Protein AF-0000000087002203 (afdb_homodimer)

Structure (mmCIF, N/CA/C/O backbone):
data_AF-0000000087002203-model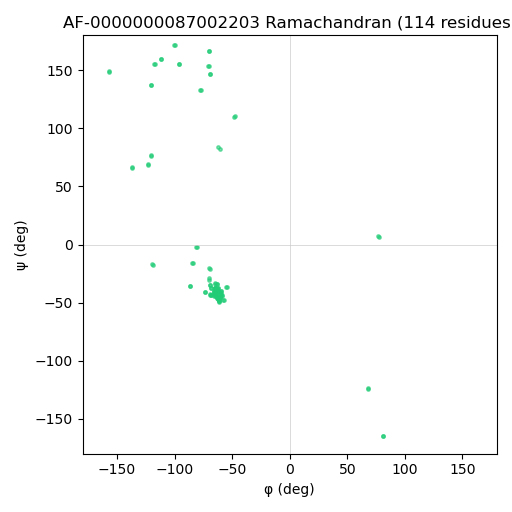_v1
#
loop_
_entity.id
_entity.type
_entity.pdbx_description
1 polymer 'Uncharacterized protein'
#
loop_
_atom_site.group_PDB
_atom_site.id
_atom_site.type_symbol
_atom_site.label_atom_id
_atom_site.label_alt_id
_atom_site.label_comp_id
_atom_site.label_asym_id
_atom_site.label_entity_id
_atom_site.label_seq_id
_atom_site.pdbx_PDB_ins_code
_atom_site.Cartn_x
_atom_site.Cartn_y
_atom_site.Cartn_z
_atom_site.occupancy
_atom_site.B_iso_or_equiv
_atom_site.auth_seq_id
_atom_site.auth_comp_id
_atom_site.auth_asym_id
_atom_site.auth_atom_id
_atom_site.pdbx_PDB_model_num
ATOM 1 N N . MET A 1 1 ? 8.672 -11.922 -17.406 1 48.34 1 MET A N 1
ATOM 2 C CA . MET A 1 1 ? 8.414 -10.93 -16.359 1 48.34 1 MET A CA 1
ATOM 3 C C . MET A 1 1 ? 6.922 -10.812 -16.078 1 48.34 1 MET A C 1
ATOM 5 O O . MET A 1 1 ? 6.109 -10.742 -17 1 48.34 1 MET A O 1
ATOM 9 N N . ALA A 1 2 ? 6.441 -11.336 -14.898 1 61.72 2 ALA A N 1
ATOM 10 C CA . ALA A 1 2 ? 5 -11.375 -14.672 1 61.72 2 ALA A CA 1
ATOM 11 C C . ALA A 1 2 ? 4.359 -10.023 -14.984 1 61.72 2 ALA A C 1
ATOM 13 O O . ALA A 1 2 ? 4.918 -8.977 -14.648 1 61.72 2 ALA A O 1
ATOM 14 N N . HIS A 1 3 ? 3.605 -9.914 -16.016 1 87.69 3 HIS A N 1
ATOM 15 C CA . HIS A 1 3 ? 2.895 -8.695 -16.375 1 87.69 3 HIS A CA 1
ATOM 16 C C . HIS A 1 3 ? 1.915 -8.281 -15.289 1 87.69 3 HIS A C 1
ATOM 18 O O . HIS A 1 3 ? 0.794 -8.789 -15.227 1 87.69 3 HIS A O 1
ATOM 24 N N . LEU A 1 4 ? 2.314 -7.648 -14.289 1 94.88 4 LEU A N 1
ATOM 25 C CA . LEU A 1 4 ? 1.452 -7.152 -13.219 1 94.88 4 LEU A CA 1
ATOM 26 C C . LEU A 1 4 ? 0.719 -5.891 -13.656 1 94.88 4 LEU A C 1
ATOM 28 O O . LEU A 1 4 ? 1.302 -5.023 -14.312 1 94.88 4 LEU A O 1
ATOM 32 N N . THR A 1 5 ? -0.518 -5.918 -13.383 1 94.81 5 THR A N 1
ATOM 33 C CA . THR A 1 5 ? -1.263 -4.68 -13.57 1 94.81 5 THR A CA 1
ATOM 34 C C . THR A 1 5 ? -0.863 -3.641 -12.523 1 94.81 5 THR A C 1
ATOM 36 O O . THR A 1 5 ? -0.2 -3.971 -11.539 1 94.81 5 THR A O 1
ATOM 39 N N . VAL A 1 6 ? -1.249 -2.422 -12.75 1 95.25 6 VAL A N 1
ATOM 40 C CA . VAL A 1 6 ? -0.972 -1.359 -11.789 1 95.25 6 VAL A CA 1
ATOM 41 C C . VAL A 1 6 ? -1.614 -1.698 -10.445 1 95.25 6 VAL A C 1
ATOM 43 O O . VAL A 1 6 ? -0.99 -1.538 -9.391 1 95.25 6 VAL A O 1
ATOM 46 N N . THR A 1 7 ? -2.832 -2.248 -10.492 1 96.5 7 THR A N 1
ATOM 47 C CA . THR A 1 7 ? -3.561 -2.623 -9.281 1 96.5 7 THR A CA 1
ATOM 48 C C . THR A 1 7 ? -2.785 -3.67 -8.484 1 96.5 7 THR A C 1
ATOM 50 O O . THR A 1 7 ? -2.66 -3.562 -7.266 1 96.5 7 THR A O 1
ATOM 53 N N . GLN A 1 8 ? -2.277 -4.605 -9.18 1 96.88 8 GLN A N 1
ATOM 54 C CA . GLN A 1 8 ? -1.55 -5.688 -8.523 1 96.88 8 GLN A CA 1
ATOM 55 C C . GLN A 1 8 ? -0.234 -5.188 -7.934 1 96.88 8 GLN A C 1
ATOM 57 O O . GLN A 1 8 ? 0.184 -5.637 -6.863 1 96.88 8 GLN A O 1
ATOM 62 N N . ARG A 1 9 ? 0.428 -4.234 -8.602 1 97.69 9 ARG A N 1
ATOM 63 C CA . ARG A 1 9 ? 1.656 -3.658 -8.062 1 97.69 9 ARG A CA 1
ATOM 64 C C . ARG A 1 9 ? 1.382 -2.893 -6.777 1 97.69 9 ARG A C 1
ATOM 66 O O . ARG A 1 9 ? 2.16 -2.969 -5.824 1 97.69 9 ARG A O 1
ATOM 73 N N . ILE A 1 10 ? 0.264 -2.215 -6.727 1 98.19 10 ILE A N 1
ATOM 74 C CA . ILE A 1 10 ? -0.113 -1.489 -5.52 1 98.19 10 ILE A CA 1
ATOM 75 C C . ILE A 1 10 ? -0.43 -2.48 -4.398 1 98.19 10 ILE A C 1
ATOM 77 O O . ILE A 1 10 ? -0.04 -2.271 -3.25 1 98.19 10 ILE A O 1
ATOM 81 N N . GLU A 1 11 ? -1.053 -3.58 -4.781 1 98.06 11 GLU A N 1
ATOM 82 C CA . GLU A 1 11 ? -1.358 -4.605 -3.787 1 98.06 11 GLU A CA 1
ATOM 83 C C . GLU A 1 11 ? -0.084 -5.176 -3.176 1 98.06 11 GLU A C 1
ATOM 85 O O . GLU A 1 11 ? -0.035 -5.453 -1.975 1 98.06 11 GLU A O 1
ATOM 90 N N . ILE A 1 12 ? 0.886 -5.375 -3.967 1 98.31 12 ILE A N 1
ATOM 91 C CA . ILE A 1 12 ? 2.162 -5.871 -3.467 1 98.31 12 ILE A CA 1
ATOM 92 C C . ILE A 1 12 ? 2.734 -4.891 -2.443 1 98.31 12 ILE A C 1
ATOM 94 O O . ILE A 1 12 ? 3.193 -5.297 -1.375 1 98.31 12 ILE A O 1
ATOM 98 N N . LEU A 1 13 ? 2.658 -3.596 -2.74 1 98.38 13 LEU A N 1
ATOM 99 C CA . LEU A 1 13 ? 3.193 -2.58 -1.842 1 98.38 13 LEU A CA 1
ATOM 100 C C . LEU A 1 13 ? 2.424 -2.561 -0.525 1 98.38 13 LEU A C 1
ATOM 102 O O . LEU A 1 13 ? 3.021 -2.414 0.544 1 98.38 13 LEU A O 1
ATOM 106 N N . ILE A 1 14 ? 1.168 -2.77 -0.614 1 98.5 14 ILE A N 1
ATOM 107 C CA . ILE A 1 14 ? 0.325 -2.834 0.575 1 98.5 14 ILE A CA 1
ATOM 108 C C . ILE A 1 14 ? 0.721 -4.039 1.423 1 98.5 14 ILE A C 1
ATOM 110 O O . ILE A 1 14 ? 0.825 -3.939 2.648 1 98.5 14 ILE A O 1
ATOM 114 N N . LEU A 1 15 ? 0.935 -5.152 0.768 1 98.38 15 LEU A N 1
ATOM 115 C CA . LEU A 1 15 ? 1.329 -6.371 1.465 1 98.38 15 LEU A CA 1
ATOM 116 C C . LEU A 1 15 ? 2.682 -6.195 2.146 1 98.38 15 LEU A C 1
ATOM 118 O O . LEU A 1 15 ? 2.896 -6.703 3.25 1 98.38 15 LEU A O 1
ATOM 122 N N . ILE A 1 16 ? 3.566 -5.488 1.464 1 98.12 16 ILE A N 1
ATOM 123 C CA . ILE A 1 16 ? 4.883 -5.246 2.039 1 98.12 16 ILE A CA 1
ATOM 124 C C . ILE A 1 16 ? 4.742 -4.457 3.34 1 98.12 16 ILE A C 1
ATOM 126 O O . ILE A 1 16 ? 5.336 -4.82 4.359 1 98.12 16 ILE A O 1
ATOM 130 N N . GLY A 1 17 ? 3.971 -3.396 3.252 1 97.31 17 GLY A N 1
ATOM 131 C CA . GLY A 1 17 ? 3.818 -2.527 4.41 1 97.31 17 GLY A CA 1
ATOM 132 C C . GLY A 1 17 ? 4.969 -1.556 4.582 1 97.31 17 GLY A C 1
ATOM 133 O O . GLY A 1 17 ? 5.707 -1.281 3.631 1 97.31 17 GLY A O 1
ATOM 134 N N . CYS A 1 18 ? 5.051 -0.949 5.809 1 93.19 18 CYS A N 1
ATOM 135 C CA . CYS A 1 18 ? 6.102 0.031 6.066 1 93.19 18 CYS A CA 1
ATOM 136 C C . CYS A 1 18 ? 6.371 0.161 7.562 1 93.19 18 CYS A C 1
ATOM 138 O O . CYS A 1 18 ? 5.496 -0.131 8.383 1 93.19 18 CYS A O 1
ATOM 140 N N . GLY A 1 19 ? 7.625 0.477 7.797 1 91.25 19 GLY A N 1
ATOM 141 C CA . GLY A 1 19 ? 8.016 0.735 9.172 1 91.25 19 GLY A CA 1
ATOM 142 C C . GLY A 1 19 ? 7.969 -0.502 10.047 1 91.25 19 GLY A C 1
ATOM 143 O O . GLY A 1 19 ? 8.547 -1.534 9.711 1 91.25 19 GLY A O 1
ATOM 144 N N . ASN A 1 20 ? 7.148 -0.371 11.172 1 91.38 20 ASN A N 1
ATOM 145 C CA . ASN A 1 20 ? 7.066 -1.455 12.141 1 91.38 20 ASN A CA 1
ATOM 146 C C . ASN A 1 20 ? 6.102 -2.547 11.688 1 91.38 20 ASN A C 1
ATOM 148 O O . ASN A 1 20 ? 5.949 -3.566 12.359 1 91.38 20 ASN A O 1
ATOM 152 N N . MET A 1 21 ? 5.508 -2.383 10.641 1 94.88 21 MET A N 1
ATOM 153 C CA . MET A 1 21 ? 4.586 -3.355 10.062 1 94.88 21 MET A CA 1
ATOM 154 C C . MET A 1 21 ? 5.008 -3.742 8.648 1 94.88 21 MET A C 1
ATOM 156 O O . MET A 1 21 ? 4.387 -3.324 7.676 1 94.88 21 MET A O 1
ATOM 160 N N . THR A 1 22 ? 6.09 -4.43 8.57 1 96.5 22 THR A N 1
ATOM 161 C CA . THR A 1 22 ? 6.648 -4.867 7.293 1 96.5 22 THR A CA 1
ATOM 162 C C . THR A 1 22 ? 6.75 -6.387 7.238 1 96.5 22 THR A C 1
ATOM 164 O O . THR A 1 22 ? 7.156 -7.023 8.211 1 96.5 22 THR A O 1
ATOM 167 N N . ARG A 1 23 ? 6.387 -6.902 6.141 1 97.69 23 ARG A N 1
ATOM 168 C CA . ARG A 1 23 ? 6.508 -8.336 5.898 1 97.69 23 ARG A CA 1
ATOM 169 C C . ARG A 1 23 ? 7.797 -8.656 5.145 1 97.69 23 ARG A C 1
ATOM 171 O O . ARG A 1 23 ? 8.336 -7.801 4.441 1 97.69 23 ARG A O 1
ATOM 178 N N . THR A 1 24 ? 8.25 -9.961 5.348 1 97.25 24 THR A N 1
ATOM 179 C CA . THR A 1 24 ? 9.344 -10.43 4.512 1 97.25 24 THR A CA 1
ATOM 180 C C . THR A 1 24 ? 8.883 -10.633 3.072 1 97.25 24 THR A C 1
ATOM 182 O O . THR A 1 24 ? 7.695 -10.844 2.822 1 97.25 24 THR A O 1
ATOM 185 N N . GLN A 1 25 ? 9.797 -10.531 2.139 1 97.69 25 GLN A N 1
ATOM 186 C CA . GLN A 1 25 ? 9.453 -10.758 0.74 1 97.69 25 GLN A CA 1
ATOM 187 C C . GLN A 1 25 ? 8.797 -12.125 0.549 1 97.69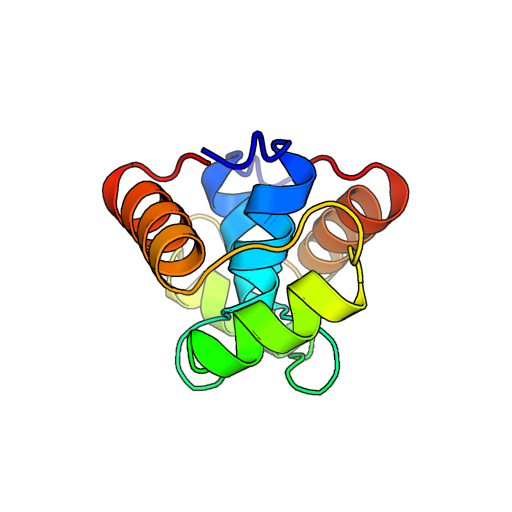 25 GLN A C 1
ATOM 189 O O . GLN A 1 25 ? 7.902 -12.281 -0.284 1 97.69 25 GLN A O 1
ATOM 194 N N . GLN A 1 26 ? 9.266 -13.086 1.293 1 98.06 26 GLN A N 1
ATOM 195 C CA . GLN A 1 26 ? 8.688 -14.43 1.196 1 98.06 26 GLN A CA 1
ATOM 196 C C . GLN A 1 26 ? 7.223 -14.43 1.617 1 98.06 26 GLN A C 1
ATOM 198 O O . GLN A 1 26 ? 6.383 -15.047 0.957 1 98.06 26 GLN A O 1
ATOM 203 N N . GLU A 1 27 ? 6.957 -13.789 2.717 1 98 27 GLU A N 1
ATOM 204 C CA . GLU A 1 27 ? 5.574 -13.695 3.184 1 98 27 GLU A CA 1
ATOM 205 C C . GLU A 1 27 ? 4.691 -13 2.148 1 98 27 GLU A C 1
ATOM 207 O O . GLU A 1 27 ? 3.561 -13.43 1.906 1 98 27 GLU A O 1
ATOM 212 N N . VAL A 1 28 ? 5.18 -11.938 1.541 1 98.44 28 VAL A N 1
ATOM 213 C CA . VAL A 1 28 ? 4.441 -11.195 0.525 1 98.44 28 VAL A CA 1
ATOM 214 C C . VAL A 1 28 ? 4.148 -12.102 -0.669 1 98.44 28 VAL A C 1
ATOM 216 O O . VAL A 1 28 ? 3.023 -12.133 -1.17 1 98.44 28 VAL A O 1
ATOM 219 N N . CYS A 1 29 ? 5.168 -12.828 -1.095 1 98.25 29 CYS A N 1
ATOM 220 C CA . CYS A 1 29 ? 4.992 -13.758 -2.201 1 98.25 29 CYS A CA 1
ATOM 221 C C . CYS A 1 29 ? 3.898 -14.773 -1.888 1 98.25 29 CYS A C 1
ATOM 223 O O . CYS A 1 29 ? 3.021 -15.023 -2.717 1 98.25 29 CYS A O 1
ATOM 225 N N . ASP A 1 30 ? 3.988 -15.328 -0.692 1 98.19 30 ASP A N 1
ATOM 226 C CA . ASP A 1 30 ? 3.039 -16.359 -0.303 1 98.19 30 ASP A CA 1
ATOM 227 C C . ASP A 1 30 ? 1.607 -15.836 -0.314 1 98.19 30 ASP A C 1
ATOM 229 O O . ASP A 1 30 ? 0.71 -16.469 -0.877 1 98.19 30 ASP A O 1
ATOM 233 N N . LEU A 1 31 ? 1.433 -14.695 0.219 1 97.81 31 LEU A N 1
ATOM 234 C CA . LEU A 1 31 ? 0.101 -14.102 0.31 1 97.81 31 LEU A CA 1
ATOM 235 C C . LEU A 1 31 ? -0.416 -13.711 -1.07 1 97.81 31 LEU A C 1
ATOM 237 O O . LEU A 1 31 ? -1.576 -13.969 -1.399 1 97.81 31 LEU A O 1
ATOM 241 N N . PHE A 1 32 ? 0.472 -13.094 -1.889 1 98 32 PHE A N 1
ATOM 242 C CA . PHE A 1 32 ? 0.076 -12.68 -3.229 1 98 32 PHE A CA 1
ATOM 243 C C . PHE A 1 32 ? -0.255 -13.891 -4.094 1 98 32 PHE A C 1
ATOM 245 O O . PHE A 1 32 ? -1.257 -13.891 -4.812 1 98 32 PHE A O 1
ATOM 252 N N . ASN A 1 33 ? 0.556 -14.914 -4.047 1 98.19 33 ASN A N 1
ATOM 253 C CA . ASN A 1 33 ? 0.39 -16.094 -4.887 1 98.19 33 ASN A CA 1
ATOM 254 C C . ASN A 1 33 ? -0.83 -16.906 -4.473 1 98.19 33 ASN A C 1
ATOM 256 O O . ASN A 1 33 ? -1.443 -17.578 -5.301 1 98.19 33 ASN A O 1
ATOM 260 N N . GLU A 1 34 ? -1.135 -16.844 -3.174 1 97.81 34 GLU A N 1
ATOM 261 C CA . GLU A 1 34 ? -2.381 -17.438 -2.711 1 97.81 34 GLU A CA 1
ATOM 262 C C . GLU A 1 34 ? -3.592 -16.734 -3.311 1 97.81 34 GLU A C 1
ATOM 264 O O . GLU A 1 34 ? -4.57 -17.375 -3.691 1 97.81 34 GLU A O 1
ATOM 269 N N . LYS A 1 35 ? -3.537 -15.477 -3.393 1 95.94 35 LYS A N 1
ATOM 270 C CA . LYS A 1 35 ? -4.621 -14.672 -3.936 1 95.94 35 LYS A CA 1
ATOM 271 C C . LYS A 1 35 ? -4.703 -14.805 -5.453 1 95.94 35 LYS A C 1
ATOM 273 O O . LYS A 1 35 ? -5.797 -14.781 -6.027 1 95.94 35 LYS A O 1
ATOM 278 N N . TYR A 1 36 ? -3.549 -14.82 -6.086 1 96.44 36 TYR A N 1
ATOM 279 C CA . TYR A 1 36 ? -3.455 -14.938 -7.539 1 96.44 36 TYR A CA 1
ATOM 280 C C . TYR A 1 36 ? -2.662 -16.188 -7.93 1 96.44 36 TYR A C 1
ATOM 282 O O . TYR A 1 36 ? -1.557 -16.078 -8.469 1 96.44 36 TYR A O 1
ATOM 290 N N . PRO A 1 37 ? -3.227 -17.375 -7.852 1 96.12 37 PRO A N 1
ATOM 291 C CA . PRO A 1 37 ? -2.488 -18.625 -8.109 1 96.12 37 PRO A CA 1
ATOM 292 C C . PRO A 1 37 ? -2.115 -18.781 -9.578 1 96.12 37 PRO A C 1
ATOM 294 O O . PRO A 1 37 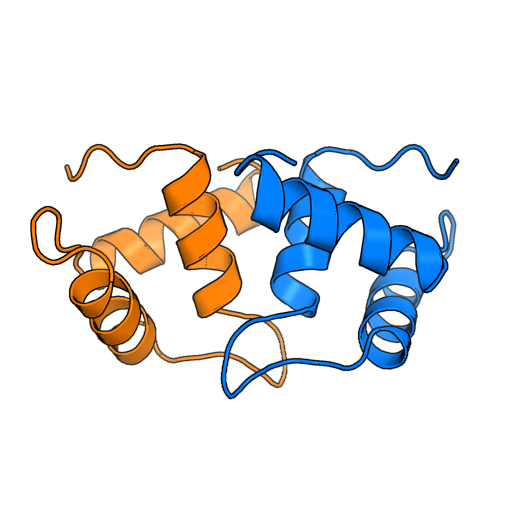? -1.182 -19.531 -9.906 1 96.12 37 PRO A O 1
ATOM 297 N N . ASP A 1 38 ? -2.783 -18.109 -10.469 1 94.06 38 ASP A N 1
ATOM 298 C CA . ASP A 1 38 ? -2.553 -18.25 -11.898 1 94.06 38 ASP A CA 1
ATOM 299 C C . ASP A 1 38 ? -1.399 -17.375 -12.359 1 94.06 38 ASP A C 1
ATOM 301 O O . ASP A 1 38 ? -0.884 -17.547 -13.469 1 94.06 38 ASP A O 1
ATOM 305 N N . ARG A 1 39 ? -0.993 -16.422 -11.555 1 93 39 ARG A N 1
ATOM 306 C CA . ARG A 1 39 ? 0.09 -15.5 -11.883 1 93 39 ARG A CA 1
ATOM 307 C C . ARG A 1 39 ? 1.017 -15.297 -10.688 1 93 39 ARG A C 1
ATOM 309 O O . ARG A 1 39 ? 1.134 -14.18 -10.172 1 93 39 ARG A O 1
ATOM 316 N N . PRO A 1 40 ? 1.692 -16.391 -10.336 1 96.31 40 PRO A N 1
ATOM 317 C CA . PRO A 1 40 ? 2.549 -16.281 -9.148 1 96.31 40 PRO A CA 1
ATOM 318 C C . PRO A 1 40 ? 3.762 -15.383 -9.383 1 96.31 40 PRO A C 1
ATOM 320 O O . PRO A 1 40 ? 4.27 -15.297 -10.508 1 96.31 40 PRO A O 1
ATOM 323 N N . ILE A 1 41 ? 4.121 -14.719 -8.305 1 97.75 41 ILE A N 1
ATOM 324 C CA . ILE A 1 41 ? 5.301 -13.867 -8.391 1 97.75 41 ILE A CA 1
ATOM 325 C C . ILE A 1 41 ? 6.418 -14.445 -7.527 1 97.75 41 ILE A C 1
ATOM 327 O O . ILE A 1 41 ? 6.168 -15.281 -6.652 1 97.75 41 ILE A O 1
ATOM 331 N N . SER A 1 42 ? 7.625 -14.039 -7.824 1 97.81 42 SER A N 1
ATOM 332 C CA . SER A 1 42 ? 8.797 -14.406 -7.031 1 97.81 42 SER A CA 1
ATOM 333 C C . SER A 1 42 ? 9.195 -13.273 -6.086 1 97.81 42 SER A C 1
ATOM 335 O O . SER A 1 42 ? 8.695 -12.156 -6.207 1 97.81 42 SER A O 1
ATOM 337 N N . GLN A 1 43 ? 10.133 -13.555 -5.199 1 97.88 43 GLN A N 1
ATOM 338 C CA . GLN A 1 43 ? 10.664 -12.547 -4.289 1 97.88 43 GLN A CA 1
ATOM 339 C C . GLN A 1 43 ? 11.375 -11.43 -5.055 1 97.88 43 GLN A C 1
ATOM 341 O O . GLN A 1 43 ? 11.352 -10.273 -4.641 1 97.88 43 GLN A O 1
ATOM 346 N N . SER A 1 44 ? 12 -11.836 -6.156 1 97.5 44 SER A N 1
ATOM 347 C CA . SER A 1 44 ? 12.672 -10.836 -6.98 1 97.5 44 SER A CA 1
ATOM 348 C C . SER A 1 44 ? 11.688 -9.812 -7.531 1 97.5 44 SER A C 1
ATOM 350 O O . SER A 1 44 ? 12.008 -8.633 -7.652 1 97.5 44 SER A O 1
ATOM 352 N N . THR A 1 45 ? 10.508 -10.25 -7.891 1 97.56 45 THR A N 1
ATOM 353 C CA . THR A 1 45 ? 9.469 -9.344 -8.375 1 97.56 45 THR A CA 1
ATOM 354 C C . THR A 1 45 ? 9.023 -8.391 -7.273 1 97.56 45 THR A C 1
ATOM 356 O O . THR A 1 45 ? 8.875 -7.191 -7.508 1 97.56 45 THR A O 1
ATOM 359 N N . VAL A 1 46 ? 8.867 -8.938 -6.043 1 98.25 46 VAL A N 1
ATOM 360 C CA . VAL A 1 46 ? 8.508 -8.109 -4.895 1 98.25 46 VAL A CA 1
ATOM 361 C C . VAL A 1 46 ? 9.562 -7.023 -4.688 1 98.25 46 VAL A C 1
ATOM 363 O O . VAL A 1 46 ? 9.234 -5.848 -4.531 1 98.25 46 VAL A O 1
ATOM 366 N N . SER A 1 47 ? 10.812 -7.434 -4.797 1 97.81 47 SER A N 1
ATOM 367 C CA . SER A 1 47 ? 11.93 -6.516 -4.605 1 97.81 47 SER A CA 1
ATOM 368 C C . SER A 1 47 ? 11.93 -5.414 -5.66 1 97.81 47 SER A C 1
ATOM 370 O O . SER A 1 47 ? 12.172 -4.246 -5.348 1 97.81 47 SER A O 1
ATOM 372 N N . LYS A 1 48 ? 11.625 -5.793 -6.852 1 97.38 48 LYS A N 1
ATOM 373 C CA . LYS A 1 48 ? 11.633 -4.84 -7.957 1 97.38 48 LYS A CA 1
ATOM 374 C C . LYS A 1 48 ? 10.508 -3.816 -7.812 1 97.38 48 LYS A C 1
ATOM 376 O O . LYS A 1 48 ? 10.719 -2.625 -8.047 1 97.38 48 LYS A O 1
ATOM 381 N N . VAL A 1 49 ? 9.352 -4.277 -7.465 1 97.81 49 VAL A N 1
ATOM 382 C CA . VAL A 1 49 ? 8.203 -3.395 -7.277 1 97.81 49 VAL A CA 1
ATOM 383 C C . VAL A 1 49 ? 8.492 -2.412 -6.145 1 97.81 49 VAL A C 1
ATOM 385 O O . VAL A 1 49 ? 8.266 -1.208 -6.289 1 97.81 49 VAL A O 1
ATOM 388 N N . GLU A 1 50 ? 8.984 -2.932 -5.086 1 97.94 50 GLU A N 1
ATOM 389 C CA . GLU A 1 50 ? 9.289 -2.102 -3.922 1 97.94 50 GLU A CA 1
ATOM 390 C C . GLU A 1 50 ? 10.344 -1.052 -4.254 1 97.94 50 GLU A C 1
ATOM 392 O O . GLU A 1 50 ? 10.18 0.127 -3.934 1 97.94 50 GLU A O 1
ATOM 397 N N . SER A 1 51 ? 11.445 -1.496 -4.891 1 97.56 51 SER A N 1
ATOM 398 C CA . SER A 1 51 ? 12.555 -0.609 -5.215 1 97.56 51 SER A CA 1
ATOM 399 C C . SER A 1 51 ? 12.125 0.501 -6.164 1 97.56 51 SER A C 1
ATOM 401 O O . SER A 1 51 ? 12.508 1.66 -5.988 1 97.56 51 SER A O 1
ATOM 403 N N . LYS A 1 52 ? 11.336 0.151 -7.137 1 97.5 52 LYS A N 1
ATOM 404 C CA . LYS A 1 52 ? 10.859 1.151 -8.086 1 97.5 52 LYS A CA 1
ATOM 405 C C . LYS A 1 52 ? 10.047 2.232 -7.383 1 97.5 52 LYS A C 1
ATOM 407 O O . LYS A 1 52 ? 10.258 3.426 -7.617 1 97.5 52 LYS A O 1
ATOM 412 N N . PHE A 1 53 ? 9.164 1.83 -6.535 1 97.69 53 PHE A N 1
ATOM 413 C CA . PHE A 1 53 ? 8.328 2.801 -5.844 1 97.69 53 PHE A CA 1
ATOM 414 C C . PHE A 1 53 ? 9.164 3.68 -4.922 1 97.69 53 PHE A C 1
ATOM 416 O O . PHE A 1 53 ? 8.945 4.891 -4.844 1 97.69 53 PHE A O 1
ATOM 423 N N . ARG A 1 54 ? 10.086 3.102 -4.273 1 95.62 54 ARG A N 1
ATOM 424 C CA . ARG A 1 54 ? 10.93 3.848 -3.344 1 95.62 54 ARG A CA 1
ATOM 425 C C . ARG A 1 54 ? 11.781 4.879 -4.082 1 95.62 54 ARG A C 1
ATOM 427 O O . ARG A 1 54 ? 12.016 5.977 -3.574 1 95.62 54 ARG A O 1
ATOM 434 N N . GLU A 1 55 ? 12.164 4.531 -5.266 1 96 55 GLU A N 1
ATOM 435 C CA . GLU A 1 55 ? 13.094 5.371 -6.012 1 96 55 GLU A CA 1
ATOM 436 C C . GLU A 1 55 ? 12.359 6.453 -6.797 1 96 55 GLU A C 1
ATOM 438 O O . GLU A 1 55 ? 12.844 7.578 -6.922 1 96 55 GLU A O 1
ATOM 443 N N . THR A 1 56 ? 11.172 6.066 -7.301 1 96.12 56 THR A N 1
ATOM 444 C CA . THR A 1 56 ? 10.57 6.969 -8.281 1 96.12 56 THR A CA 1
ATOM 445 C C . THR A 1 56 ? 9.227 7.488 -7.777 1 96.12 56 THR A C 1
ATOM 447 O O . THR A 1 56 ? 8.688 8.453 -8.32 1 96.12 56 THR A O 1
ATOM 450 N N . GLY A 1 57 ? 8.641 6.816 -6.789 1 93.31 57 GLY A N 1
ATOM 451 C CA . GLY A 1 57 ? 7.293 7.141 -6.352 1 93.31 57 GLY A CA 1
ATOM 452 C C . GLY A 1 57 ? 6.219 6.605 -7.277 1 93.31 57 GLY A C 1
ATOM 453 O O . GLY A 1 57 ? 5.031 6.871 -7.078 1 93.31 57 GLY A O 1
ATOM 454 N N . ASN A 1 58 ? 6.648 5.785 -8.297 1 91.69 58 ASN A N 1
ATOM 455 C CA . ASN A 1 58 ? 5.727 5.23 -9.273 1 91.69 58 ASN A CA 1
ATOM 456 C C . ASN A 1 58 ? 5.691 3.705 -9.211 1 91.69 58 ASN A C 1
ATOM 458 O O . ASN A 1 58 ? 6.625 3.08 -8.711 1 91.69 58 ASN A O 1
ATOM 462 N N . VAL A 1 59 ? 4.523 3.238 -9.68 1 92.19 59 VAL A N 1
ATOM 463 C CA . VAL A 1 59 ? 4.379 1.786 -9.688 1 92.19 59 VAL A CA 1
ATOM 464 C C . VAL A 1 59 ? 4.422 1.272 -11.125 1 92.19 59 VAL A C 1
ATOM 466 O O . VAL A 1 59 ? 4.082 2 -12.062 1 92.19 59 VAL A O 1
ATOM 469 N N . MET B 1 1 ? -10.359 19.781 -0.091 1 47.84 1 MET B N 1
ATOM 470 C CA . MET B 1 1 ? -10 18.391 -0.262 1 47.84 1 MET B CA 1
ATOM 471 C C . MET B 1 1 ? -8.5 18.234 -0.525 1 47.84 1 MET B C 1
ATOM 473 O O . MET B 1 1 ? -7.938 18.969 -1.343 1 47.84 1 MET B O 1
ATOM 477 N N . ALA B 1 2 ? -7.75 17.75 0.508 1 61.34 2 ALA B N 1
ATOM 478 C CA . ALA B 1 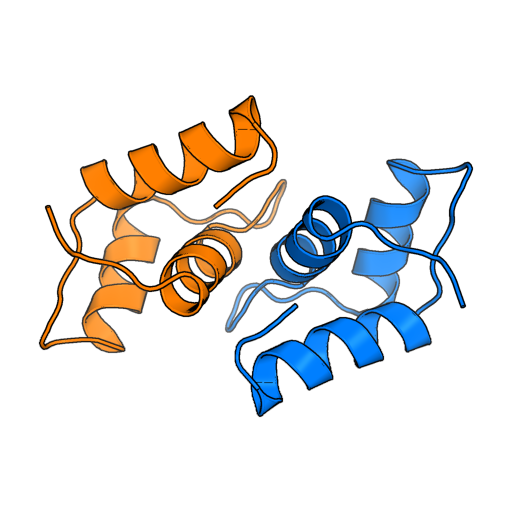2 ? -6.301 17.734 0.331 1 61.34 2 ALA B CA 1
ATOM 479 C C . ALA B 1 2 ? -5.914 17.141 -1.017 1 61.34 2 ALA B C 1
ATOM 481 O O . ALA B 1 2 ? -6.512 16.156 -1.453 1 61.34 2 ALA B O 1
ATOM 482 N N . HIS B 1 3 ? -5.41 17.922 -1.929 1 87.56 3 HIS B N 1
ATOM 483 C CA . HIS B 1 3 ? -4.961 17.453 -3.234 1 87.56 3 HIS B CA 1
ATOM 484 C C . HIS B 1 3 ? -3.803 16.469 -3.098 1 87.56 3 HIS B C 1
ATOM 486 O O . HIS B 1 3 ? -2.65 16.875 -2.939 1 87.56 3 HIS B O 1
ATOM 492 N N . LEU B 1 4 ? -4.027 15.25 -2.871 1 94.88 4 LEU B N 1
ATOM 493 C CA . LEU B 1 4 ? -3 14.219 -2.773 1 94.88 4 LEU B CA 1
ATOM 494 C C . LEU B 1 4 ? -2.52 13.797 -4.156 1 94.88 4 LEU B C 1
ATOM 496 O O . LEU B 1 4 ? -3.32 13.672 -5.086 1 94.88 4 LEU B O 1
ATOM 500 N N . THR B 1 5 ? -1.248 13.75 -4.238 1 94.75 5 THR B N 1
ATOM 501 C CA . THR B 1 5 ? -0.698 13.156 -5.453 1 94.75 5 THR B CA 1
ATOM 502 C C . THR B 1 5 ? -0.958 11.656 -5.484 1 94.75 5 THR B C 1
ATOM 504 O O . THR B 1 5 ? -1.345 11.062 -4.473 1 94.75 5 THR B O 1
ATOM 507 N N . VAL B 1 6 ? -0.756 11.07 -6.621 1 95.19 6 VAL B N 1
ATOM 508 C CA . VAL B 1 6 ? -0.918 9.625 -6.754 1 95.19 6 VAL B CA 1
ATOM 509 C C . VAL B 1 6 ? 0.047 8.906 -5.809 1 95.19 6 VAL B C 1
ATOM 511 O O . VAL B 1 6 ? -0.332 7.945 -5.137 1 95.19 6 VAL B O 1
ATOM 514 N N . THR B 1 7 ? 1.278 9.43 -5.703 1 96.38 7 THR B N 1
ATOM 515 C CA . THR B 1 7 ? 2.299 8.852 -4.84 1 96.38 7 THR B CA 1
ATOM 516 C C . THR B 1 7 ? 1.84 8.859 -3.383 1 96.38 7 THR B C 1
ATOM 518 O O . THR B 1 7 ? 1.983 7.859 -2.676 1 96.38 7 THR B O 1
ATOM 521 N N . GLN B 1 8 ? 1.289 9.938 -3.012 1 96.94 8 GLN B N 1
ATOM 522 C CA . GLN B 1 8 ? 0.847 10.078 -1.627 1 96.94 8 GLN B CA 1
ATOM 523 C C . GLN B 1 8 ? -0.343 9.172 -1.333 1 96.94 8 GLN B C 1
ATOM 525 O O . GLN B 1 8 ? -0.455 8.625 -0.234 1 96.94 8 GLN B O 1
ATOM 530 N N . ARG B 1 9 ? -1.237 8.969 -2.311 1 97.62 9 ARG B N 1
ATOM 531 C CA . ARG B 1 9 ? -2.361 8.055 -2.123 1 97.62 9 ARG B CA 1
ATOM 532 C C . ARG B 1 9 ? -1.877 6.621 -1.956 1 97.62 9 ARG B C 1
ATOM 534 O O . ARG B 1 9 ? -2.404 5.875 -1.128 1 97.62 9 ARG B O 1
ATOM 541 N N . ILE B 1 10 ? -0.855 6.262 -2.682 1 98.19 10 ILE B N 1
ATOM 542 C CA . ILE B 1 10 ? -0.288 4.922 -2.557 1 98.19 10 ILE B CA 1
ATOM 543 C C . ILE B 1 10 ? 0.38 4.77 -1.191 1 98.19 10 ILE B C 1
ATOM 545 O O . ILE B 1 10 ? 0.244 3.732 -0.54 1 98.19 10 ILE B O 1
ATOM 549 N N . GLU B 1 11 ? 1.016 5.852 -0.754 1 98 11 GLU B N 1
ATOM 550 C CA . GLU B 1 11 ? 1.648 5.816 0.561 1 98 11 GLU B CA 1
ATOM 551 C C . GLU B 1 11 ? 0.616 5.594 1.663 1 98 11 GLU B C 1
ATOM 553 O O . GLU B 1 11 ? 0.875 4.871 2.627 1 98 11 GLU B O 1
ATOM 558 N N . ILE B 1 12 ? -0.49 6.203 1.534 1 98.25 12 ILE B N 1
ATOM 559 C CA . ILE B 1 12 ? -1.558 6.02 2.512 1 98.25 12 ILE B CA 1
ATOM 560 C C . ILE B 1 12 ? -1.978 4.551 2.549 1 98.25 12 ILE B C 1
ATOM 562 O O . ILE B 1 12 ? -2.135 3.973 3.625 1 98.25 12 ILE B O 1
ATOM 566 N N . LEU B 1 13 ? -2.105 3.932 1.382 1 98.38 13 LEU B N 1
ATOM 567 C CA . LEU B 1 13 ? -2.523 2.537 1.306 1 98.38 13 LEU B CA 1
ATOM 568 C C . LEU B 1 13 ? -1.478 1.622 1.937 1 98.38 13 LEU B C 1
ATOM 570 O O . LEU B 1 13 ? -1.823 0.665 2.633 1 98.38 13 LEU B O 1
ATOM 574 N N . ILE B 1 14 ? -0.258 1.952 1.742 1 98.5 14 ILE B N 1
ATOM 575 C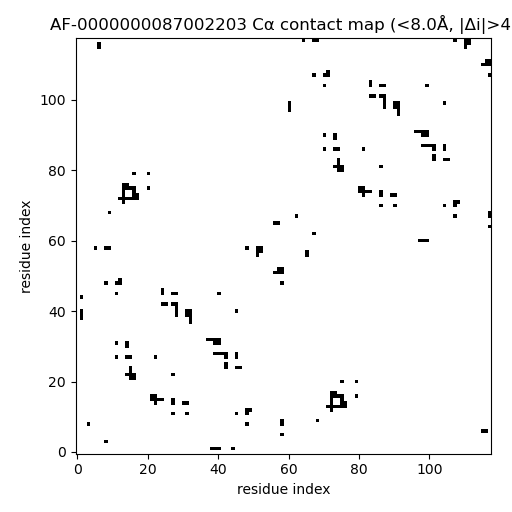 CA . ILE B 1 14 ? 0.838 1.194 2.338 1 98.5 14 ILE B CA 1
ATOM 576 C C . ILE B 1 14 ? 0.779 1.312 3.859 1 98.5 14 ILE B C 1
ATOM 578 O O . ILE B 1 14 ? 0.952 0.32 4.57 1 98.5 14 ILE B O 1
ATOM 582 N N . LEU B 1 15 ? 0.541 2.504 4.332 1 98.38 15 LEU B N 1
ATOM 583 C CA . LEU B 1 15 ? 0.453 2.744 5.77 1 98.38 15 LEU B CA 1
ATOM 584 C C . LEU B 1 15 ? -0.715 1.977 6.379 1 98.38 15 LEU B C 1
ATOM 586 O O . LEU B 1 15 ? -0.61 1.46 7.492 1 98.38 15 LEU B O 1
ATOM 590 N N . ILE B 1 16 ? -1.805 1.934 5.633 1 98.06 16 ILE B N 1
ATOM 591 C CA . ILE B 1 16 ? -2.971 1.205 6.121 1 98.06 16 ILE B CA 1
ATOM 592 C C . ILE B 1 16 ? -2.615 -0.267 6.316 1 98.06 16 ILE B C 1
ATOM 594 O O . ILE B 1 16 ? -2.9 -0.847 7.367 1 98.06 16 ILE B O 1
ATOM 598 N N . GLY B 1 17 ? -2.004 -0.83 5.297 1 97.19 17 GLY B N 1
ATOM 599 C CA . GLY B 1 17 ? -1.679 -2.246 5.34 1 97.19 17 GLY B CA 1
ATOM 600 C C . GLY B 1 17 ? -2.854 -3.139 4.988 1 97.19 17 GLY B C 1
ATOM 601 O O . GLY B 1 17 ? -3.82 -2.689 4.371 1 97.19 17 GLY B O 1
ATOM 602 N N . CYS B 1 18 ? -2.717 -4.469 5.328 1 93.31 18 CYS B N 1
ATOM 603 C CA . CYS B 1 18 ? -3.77 -5.422 4.996 1 93.31 18 CYS B CA 1
ATOM 604 C C . CYS B 1 18 ? -3.701 -6.645 5.902 1 93.31 18 CYS B C 1
ATOM 606 O O . CYS B 1 18 ? -2.639 -6.973 6.434 1 93.31 18 CYS B O 1
ATOM 608 N N . GLY B 1 19 ? -4.898 -7.148 6.113 1 91.38 19 GLY B N 1
ATOM 609 C CA . GLY B 1 19 ? -4.988 -8.383 6.879 1 91.38 19 GLY B CA 1
ATOM 610 C C . GLY B 1 19 ? -4.598 -8.219 8.336 1 91.38 19 GLY B C 1
ATOM 611 O O . GLY B 1 19 ? -5.121 -7.34 9.023 1 91.38 19 GLY B O 1
ATOM 612 N N . ASN B 1 20 ? -3.57 -9.078 8.75 1 91.5 20 ASN B N 1
ATOM 613 C CA . ASN B 1 20 ? -3.146 -9.07 10.141 1 91.5 20 ASN B CA 1
ATOM 614 C C . ASN B 1 20 ? -2.197 -7.918 10.438 1 91.5 20 ASN B C 1
ATOM 616 O O . ASN B 1 20 ? -1.769 -7.738 11.586 1 91.5 20 ASN B O 1
ATOM 620 N N . MET B 1 21 ? -1.885 -7.184 9.5 1 94.94 21 MET B N 1
ATOM 621 C CA . MET B 1 21 ? -1.017 -6.02 9.648 1 94.94 21 MET B CA 1
ATOM 622 C C . MET B 1 21 ? -1.716 -4.754 9.148 1 94.94 21 MET B C 1
ATOM 624 O O . MET B 1 21 ? -1.397 -4.246 8.078 1 94.94 21 MET B O 1
ATOM 628 N N . THR B 1 22 ? -2.711 -4.336 9.859 1 96.44 22 THR B N 1
ATOM 629 C CA . THR B 1 22 ? -3.502 -3.158 9.523 1 96.44 22 THR B CA 1
ATOM 630 C C . THR B 1 22 ? -3.447 -2.127 10.648 1 96.44 22 THR B C 1
ATOM 632 O O . THR B 1 22 ? -3.539 -2.479 11.82 1 96.44 22 THR B O 1
ATOM 635 N N . ARG B 1 23 ? -3.305 -0.928 10.258 1 97.69 23 ARG B N 1
ATOM 636 C CA . ARG B 1 23 ? -3.33 0.181 11.203 1 97.69 23 ARG B CA 1
ATOM 637 C C . ARG B 1 23 ? -4.715 0.815 11.273 1 97.69 23 ARG B C 1
ATOM 639 O O . ARG B 1 23 ? -5.492 0.721 10.32 1 97.69 23 ARG B O 1
ATOM 646 N N . THR B 1 24 ? -4.969 1.472 12.477 1 97.25 24 THR B N 1
ATOM 647 C CA . THR B 1 24 ? -6.176 2.289 12.555 1 97.25 24 THR B CA 1
ATOM 648 C C . THR B 1 24 ? -6.035 3.545 11.703 1 97.25 24 THR B C 1
ATOM 650 O O . THR B 1 24 ? -4.922 3.998 11.43 1 97.25 24 THR B O 1
ATOM 653 N N . GLN B 1 25 ? -7.148 4.086 11.25 1 97.69 25 GLN B N 1
ATOM 654 C CA . GLN B 1 25 ? -7.109 5.312 10.469 1 97.69 25 GLN B CA 1
ATOM 655 C C . GLN B 1 25 ? -6.379 6.422 11.219 1 97.69 25 GLN B C 1
ATOM 657 O O . GLN B 1 25 ? -5.688 7.242 10.609 1 97.69 25 GLN B O 1
ATOM 662 N N . GLN B 1 26 ? -6.555 6.457 12.508 1 98.06 26 GLN B N 1
ATOM 663 C CA . GLN B 1 26 ? -5.883 7.469 13.312 1 98.06 26 GLN B CA 1
ATOM 664 C C . GLN B 1 26 ? -4.367 7.312 13.242 1 98.06 26 GLN B C 1
ATOM 666 O O . GLN B 1 26 ? -3.643 8.297 13.094 1 98.06 26 GLN B O 1
ATOM 671 N N . GLU B 1 27 ? -3.922 6.086 13.375 1 98 27 GLU B N 1
ATOM 672 C CA . GLU B 1 27 ? -2.488 5.82 13.273 1 98 27 GLU B CA 1
ATOM 673 C C . GLU B 1 27 ? -1.944 6.23 11.914 1 98 27 GLU B C 1
ATOM 675 O O . GLU B 1 27 ? -0.86 6.812 11.82 1 98 27 GLU B O 1
ATOM 680 N N . VAL B 1 28 ? -2.682 5.953 10.867 1 98.38 28 VAL B N 1
ATOM 681 C CA . VAL B 1 28 ? -2.279 6.301 9.508 1 98.38 28 VAL B CA 1
ATOM 682 C C . VAL B 1 28 ? -2.176 7.816 9.375 1 98.38 28 VAL B C 1
ATOM 684 O O . VAL B 1 28 ? -1.199 8.336 8.828 1 98.38 28 VAL B O 1
ATOM 687 N N . CYS B 1 29 ? -3.178 8.508 9.883 1 98.19 29 CYS B N 1
ATOM 688 C CA . CYS B 1 29 ? -3.162 9.969 9.859 1 98.19 29 CYS B CA 1
ATOM 689 C C . CYS B 1 29 ? -1.922 10.516 10.555 1 98.19 29 CYS B C 1
ATOM 691 O O . CYS B 1 29 ? -1.235 11.383 10.023 1 98.19 29 CYS B O 1
ATOM 693 N N . ASP B 1 30 ? -1.669 9.969 11.734 1 98.12 30 ASP B N 1
ATOM 694 C CA . ASP B 1 30 ? -0.551 10.461 12.531 1 98.12 30 ASP B CA 1
ATOM 695 C C . ASP B 1 30 ? 0.774 10.266 11.797 1 98.12 30 ASP B C 1
ATOM 697 O O . ASP B 1 30 ? 1.583 11.195 11.719 1 98.12 30 ASP B O 1
ATOM 701 N N . LEU B 1 31 ? 0.933 9.125 11.234 1 97.81 31 LEU B N 1
ATOM 702 C CA . LEU B 1 31 ? 2.178 8.812 10.539 1 97.81 31 LEU B CA 1
ATOM 703 C C . LEU B 1 31 ? 2.318 9.641 9.266 1 97.81 31 LEU B C 1
ATOM 705 O O . LEU B 1 31 ? 3.395 10.172 8.984 1 97.81 31 LEU B O 1
ATOM 709 N N . PHE B 1 32 ? 1.2 9.766 8.508 1 97.88 32 PHE B N 1
ATOM 710 C CA . PHE B 1 32 ? 1.23 10.531 7.273 1 97.88 32 PHE B CA 1
ATOM 711 C C . PHE B 1 32 ? 1.479 12.008 7.559 1 97.88 32 PHE B C 1
ATOM 713 O O . PHE B 1 32 ? 2.283 12.656 6.883 1 97.88 32 PHE B O 1
ATOM 720 N N . ASN B 1 33 ? 0.818 12.57 8.547 1 98.19 33 ASN B N 1
ATOM 721 C CA . ASN B 1 33 ? 0.907 13.984 8.867 1 98.19 33 ASN B CA 1
ATOM 722 C C . ASN B 1 33 ? 2.268 14.344 9.461 1 98.19 33 ASN B C 1
ATOM 724 O O . ASN B 1 33 ? 2.738 15.477 9.305 1 98.19 33 ASN B O 1
ATOM 728 N N . GLU B 1 34 ? 2.855 13.359 10.125 1 97.88 34 GLU B N 1
ATOM 729 C CA . GLU B 1 34 ? 4.23 13.547 10.578 1 97.88 34 GLU B CA 1
ATOM 730 C C . GLU B 1 34 ? 5.191 13.656 9.398 1 97.88 34 GLU B C 1
ATOM 732 O O . GLU B 1 34 ? 6.117 14.469 9.422 1 97.88 34 GLU B O 1
ATOM 737 N N . LYS B 1 35 ? 4.984 12.883 8.422 1 95.94 35 LYS B N 1
ATOM 738 C CA . LYS B 1 35 ? 5.824 12.875 7.23 1 95.94 35 LYS B CA 1
ATOM 739 C C . LYS B 1 35 ? 5.562 14.109 6.367 1 95.94 35 LYS B C 1
ATOM 741 O O . LYS B 1 35 ? 6.484 14.641 5.742 1 95.94 35 LYS B O 1
ATOM 746 N N . TYR B 1 36 ? 4.305 14.461 6.254 1 96.38 36 TYR B N 1
ATOM 747 C CA . TYR B 1 36 ? 3.889 15.617 5.465 1 96.38 36 TYR B CA 1
ATOM 748 C C . TYR B 1 36 ? 3.16 16.641 6.328 1 96.38 36 TYR B C 1
ATOM 750 O O . TYR B 1 36 ? 1.957 16.859 6.168 1 96.38 36 TYR B O 1
ATOM 758 N N . PRO B 1 37 ? 3.865 17.438 7.129 1 96.06 37 PRO B N 1
ATOM 759 C CA . PRO B 1 37 ? 3.223 18.359 8.062 1 96.06 37 PRO B CA 1
ATOM 760 C C . PRO B 1 37 ? 2.537 19.531 7.359 1 96.06 37 PRO B C 1
ATOM 762 O O . PRO B 1 37 ? 1.632 20.156 7.922 1 96.06 37 PRO B O 1
ATOM 765 N N . ASP B 1 38 ? 2.889 19.828 6.152 1 93.81 38 ASP B N 1
ATOM 766 C CA . ASP B 1 38 ? 2.344 20.953 5.414 1 93.81 38 ASP B CA 1
ATOM 767 C C . ASP B 1 38 ? 1.027 20.578 4.73 1 93.81 38 ASP B C 1
ATOM 769 O O . A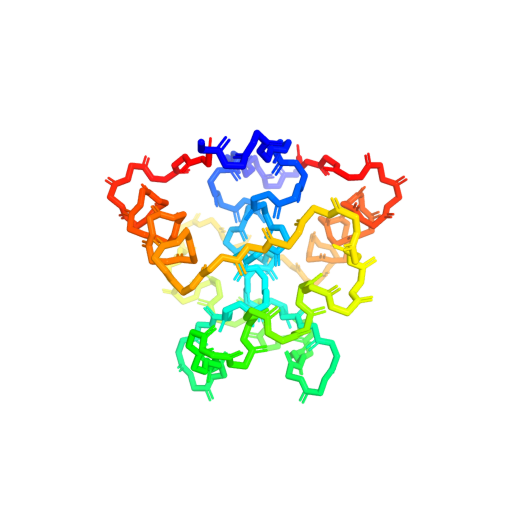SP B 1 38 ? 0.285 21.469 4.289 1 93.81 38 ASP B O 1
ATOM 773 N N . ARG B 1 39 ? 0.732 19.312 4.609 1 92.5 39 ARG B N 1
ATOM 774 C CA . ARG B 1 39 ? -0.487 18.844 3.969 1 92.5 39 ARG B CA 1
ATOM 775 C C . ARG B 1 39 ? -1.124 17.703 4.773 1 92.5 39 ARG B C 1
ATOM 777 O O . ARG B 1 39 ? -1.235 16.578 4.293 1 92.5 39 ARG B O 1
ATOM 784 N N . PRO B 1 40 ? -1.578 18.094 5.973 1 96.38 40 PRO B N 1
ATOM 785 C CA . PRO B 1 40 ? -2.141 17.047 6.828 1 96.38 40 PRO B CA 1
ATOM 786 C C . PRO B 1 40 ? -3.465 16.5 6.301 1 96.38 40 PRO B C 1
ATOM 788 O O . PRO B 1 40 ? -4.227 17.234 5.66 1 96.38 40 PRO B O 1
ATOM 791 N N . ILE B 1 41 ? -3.635 15.234 6.559 1 97.75 41 ILE B N 1
ATOM 792 C CA . ILE B 1 41 ? -4.887 14.609 6.148 1 97.75 41 ILE B CA 1
ATOM 793 C C . ILE B 1 41 ? -5.703 14.227 7.379 1 97.75 41 ILE B C 1
ATOM 795 O O . ILE B 1 41 ? -5.168 14.156 8.492 1 97.75 41 ILE B O 1
ATOM 799 N N . SER B 1 42 ? -6.98 14.047 7.164 1 97.75 42 SER B N 1
ATOM 800 C CA . SER B 1 42 ? -7.887 13.562 8.203 1 97.75 42 SER B CA 1
ATOM 801 C C . SER B 1 42 ? -8.18 12.078 8.039 1 97.75 42 SER B C 1
ATOM 803 O O . SER B 1 42 ? -7.852 11.484 7.008 1 97.75 42 SER B O 1
ATOM 805 N N . GLN B 1 43 ? -8.852 11.5 9.016 1 97.81 43 GLN B N 1
ATOM 806 C CA . GLN B 1 43 ? -9.266 10.102 8.953 1 97.81 43 GLN B CA 1
ATOM 807 C C . GLN B 1 43 ? -10.25 9.875 7.809 1 97.81 43 GLN B C 1
ATOM 809 O O . GLN B 1 43 ? -10.25 8.805 7.191 1 97.81 43 GLN B O 1
ATOM 814 N N . SER B 1 44 ? -11.07 10.906 7.57 1 97.44 44 SER B N 1
ATOM 815 C CA . SER B 1 44 ? -12.016 10.789 6.469 1 97.44 44 SER B CA 1
ATOM 816 C C . SER B 1 44 ? -11.289 10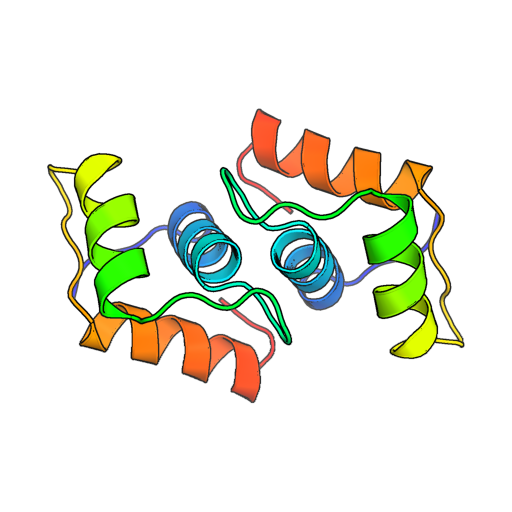.633 5.133 1 97.44 44 SER B C 1
ATOM 818 O O . SER B 1 44 ? -11.766 9.914 4.246 1 97.44 44 SER B O 1
ATOM 820 N N . THR B 1 45 ? -10.195 11.305 4.957 1 97.56 45 THR B N 1
ATOM 821 C CA . THR B 1 45 ? -9.398 11.188 3.742 1 97.56 45 THR B CA 1
ATOM 822 C C . THR B 1 45 ? -8.812 9.781 3.611 1 97.56 45 THR B C 1
ATOM 824 O O . THR B 1 45 ? -8.836 9.188 2.529 1 97.56 45 THR B O 1
ATOM 827 N N . VAL B 1 46 ? -8.328 9.234 4.734 1 98.25 46 VAL B N 1
ATOM 828 C CA . VAL B 1 46 ? -7.809 7.875 4.75 1 98.25 46 VAL B CA 1
ATOM 829 C C . VAL B 1 46 ? -8.898 6.898 4.312 1 98.25 46 VAL B C 1
ATOM 831 O O . VAL B 1 46 ? -8.664 6.047 3.451 1 98.25 46 VAL B O 1
ATOM 834 N N . SER B 1 47 ? -10.078 7.113 4.852 1 97.69 47 SER B N 1
ATOM 835 C CA . SER B 1 47 ? -11.211 6.246 4.543 1 97.69 47 SER B CA 1
ATOM 836 C C . SER B 1 47 ? -11.57 6.312 3.061 1 97.69 47 SER B C 1
ATOM 838 O O . SER B 1 47 ? -11.852 5.285 2.439 1 97.69 47 SER B O 1
ATOM 840 N N . LYS B 1 48 ? -11.508 7.492 2.533 1 97.38 48 LYS B N 1
ATOM 841 C CA . LYS B 1 48 ? -11.875 7.691 1.134 1 97.38 48 LYS B CA 1
ATOM 842 C C . LYS B 1 48 ? -10.859 7.035 0.201 1 97.38 48 LYS B C 1
ATOM 844 O O . LYS B 1 48 ? -11.242 6.402 -0.788 1 97.38 48 LYS B O 1
ATOM 849 N N . VAL B 1 49 ? -9.625 7.199 0.493 1 97.81 49 VAL B N 1
ATOM 850 C CA . VAL B 1 49 ? -8.562 6.602 -0.315 1 97.81 49 VAL B CA 1
ATOM 851 C C . VAL B 1 49 ? -8.68 5.082 -0.275 1 97.81 49 VAL B C 1
ATOM 853 O O . VAL B 1 49 ? -8.617 4.418 -1.315 1 97.81 49 VAL B O 1
ATOM 856 N N . GLU B 1 50 ? -8.852 4.57 0.89 1 97.94 50 GLU B N 1
ATOM 857 C CA . GLU B 1 50 ? -8.961 3.127 1.066 1 97.94 50 GLU B CA 1
ATOM 858 C C . GLU B 1 50 ? -10.172 2.572 0.32 1 97.94 50 GLU B C 1
ATOM 860 O O . GLU B 1 50 ? -10.055 1.578 -0.401 1 97.94 50 GLU B O 1
ATOM 865 N N . SER B 1 51 ? -11.328 3.223 0.504 1 97.56 51 SER B N 1
ATOM 866 C CA . SER B 1 51 ? -12.578 2.76 -0.1 1 97.56 51 SER B CA 1
ATOM 867 C C . SER B 1 51 ? -12.492 2.787 -1.622 1 97.56 51 SER B C 1
ATOM 869 O O . SER B 1 51 ? -12.945 1.855 -2.291 1 97.56 51 SER B O 1
ATOM 871 N N . LYS B 1 52 ? -11.922 3.834 -2.146 1 97.5 52 LYS B N 1
ATOM 872 C CA . LYS B 1 52 ? -11.789 3.936 -3.596 1 97.5 52 LYS B CA 1
ATOM 873 C C . LYS B 1 52 ? -10.953 2.789 -4.152 1 97.5 52 LYS B C 1
ATOM 875 O O . LYS B 1 52 ? -11.328 2.16 -5.145 1 97.5 52 LYS B O 1
ATOM 880 N N . PHE B 1 53 ? -9.875 2.514 -3.523 1 97.69 53 PHE B N 1
ATOM 881 C CA . PHE B 1 53 ? -9 1.449 -4.012 1 97.69 53 PHE B CA 1
ATOM 882 C C . PHE B 1 53 ? -9.695 0.094 -3.9 1 97.69 53 PHE B C 1
ATOM 884 O O . PHE B 1 53 ? -9.594 -0.736 -4.805 1 97.69 53 PHE B O 1
ATOM 891 N N . ARG B 1 54 ? -10.367 -0.117 -2.854 1 95.62 54 ARG B N 1
ATOM 892 C CA . ARG B 1 54 ? -11.047 -1.389 -2.637 1 95.62 54 ARG B CA 1
ATOM 893 C C . ARG B 1 54 ? -12.148 -1.603 -3.668 1 95.62 54 ARG B C 1
ATOM 895 O O . ARG B 1 54 ? -12.375 -2.729 -4.121 1 95.62 54 ARG B O 1
ATOM 902 N N . GLU B 1 55 ? -12.758 -0.515 -4.062 1 96.06 55 GLU B N 1
ATOM 903 C CA . GLU B 1 55 ? -13.922 -0.606 -4.941 1 96.06 55 GLU B CA 1
ATOM 904 C C . GLU B 1 55 ? -13.5 -0.662 -6.406 1 96.06 55 GLU B C 1
ATOM 906 O O . GLU B 1 55 ? -14.125 -1.36 -7.207 1 96.06 55 GLU B O 1
ATOM 911 N N . THR B 1 56 ? -12.43 0.078 -6.711 1 96.19 56 THR B N 1
ATOM 912 C CA . THR B 1 56 ? -12.172 0.271 -8.133 1 96.19 56 THR B CA 1
ATOM 913 C C . THR B 1 56 ? -10.805 -0.297 -8.516 1 96.19 56 THR B C 1
ATOM 915 O O . THR B 1 56 ? -10.508 -0.479 -9.695 1 96.19 56 THR B O 1
ATOM 918 N N . GLY B 1 57 ? -9.945 -0.544 -7.516 1 93.44 57 GLY B N 1
ATOM 919 C CA . GLY B 1 57 ? -8.57 -0.936 -7.789 1 93.44 57 GLY B CA 1
ATOM 920 C C . GLY B 1 57 ? -7.691 0.224 -8.219 1 93.44 57 GLY B C 1
ATOM 921 O O . GLY B 1 57 ? -6.527 0.03 -8.578 1 93.44 57 GLY B O 1
ATOM 922 N N . ASN B 1 58 ? -8.258 1.473 -8.133 1 92.12 58 ASN B N 1
ATOM 923 C CA . ASN B 1 58 ? -7.535 2.67 -8.555 1 92.12 58 ASN B CA 1
ATOM 924 C C . ASN B 1 58 ? -7.32 3.633 -7.395 1 92.12 58 ASN B C 1
ATOM 926 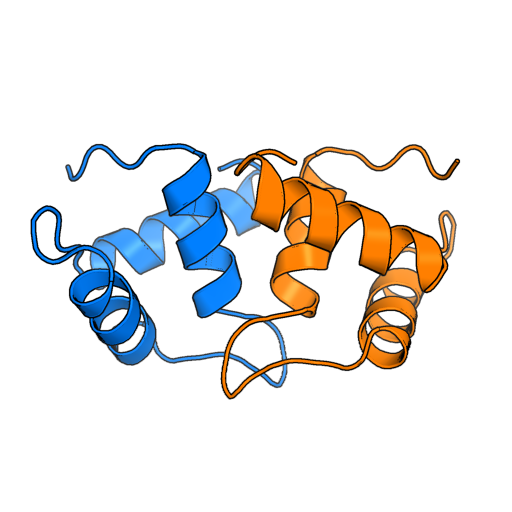O O . ASN B 1 58 ? -8.047 3.58 -6.398 1 92.12 58 ASN B O 1
ATOM 930 N N . VAL B 1 59 ? -6.25 4.422 -7.621 1 92.5 59 VAL B N 1
ATOM 931 C CA . VAL B 1 59 ? -5.953 5.41 -6.59 1 92.5 59 VAL B CA 1
ATOM 932 C C . VAL B 1 59 ? -6.246 6.812 -7.113 1 92.5 59 VAL B C 1
ATOM 934 O O . VAL B 1 59 ? -6.188 7.055 -8.32 1 92.5 59 VAL B O 1
#

Foldseek 3Di:
DQPDDQVLLVVLVVQQDDDPDGDQLVSSQVVSCVVVVPRGDDSVVSVVSVVCCVVPVGD/DQPDDQVLLVVLVVQQDDDPDGDQLVSSQVVSCVVVVPRGDDSVVSVVSVVCCVVPVGD

Organism: Coptotermes formosanus (NCBI:txid36987)

Solvent-accessible surface area (backbone atoms only — not comparable to full-atom values): 6756 Å² total; per-residue (Å²): 126,85,84,67,50,70,47,54,50,51,47,52,44,19,53,31,32,50,83,95,48,55,54,54,53,64,56,36,28,51,55,50,24,68,75,35,69,91,65,60,61,52,49,67,53,51,50,49,54,50,50,42,29,75,74,68,52,44,124,124,85,85,68,51,70,48,55,49,51,49,51,45,19,52,32,32,50,82,95,50,56,52,54,52,64,56,36,30,53,56,49,25,68,74,34,67,91,66,58,62,51,50,67,52,51,51,49,54,50,50,43,28,74,74,69,52,46,126

Secondary structure (DSSP, 8-state):
-----HHHHHHHHHHHEETTEE--HHHHHHHHHHH-TTS---HHHHHHHHHHHHHHS--/-----HHHHHHHHHHHEETTEE--HHHHHHHHHHH-TTS---HHHHHHHHHHHHHHS--

Nearest PDB structures (foldseek):
  4ets-assembly1_B  TM=6.671E-01  e=6.901E-01  Campylobacter jejuni subsp. jejuni
  4ets-assembly1_A  TM=6.453E-01  e=7.866E-01  Campylobacter jejuni subsp. jejuni
  5nly-assembly1_A  TM=5.037E-01  e=7.269E+00  Homo sapiens
  4ets-assembly1_B  TM=6.671E-01  e=6.901E-01  Campylobacter jejuni subsp. jejuni
  4ets-assembly1_A  TM=6.453E-01  e=7.866E-01  Campylobacter jejuni subsp. jejuni

pLDDT: mean 95.05, std 7.96, range [47.84, 98.5]

Radius of gyration: 13.89 Å; Cα contacts (8 Å, |Δi|>4): 127; chains: 2; bounding box: 27×40×30 Å

Sequence (118 aa):
MAHLTVTQRIEILILIGCGNMTRTQQEVCDLFNEKYPDRPISQSTVSKVESKFRETGNVMAHLTVTQRIEILILIGCGNMTRTQQEVCDLFNEKYPDRPISQSTVSKVESKFRETGNV